Protein AF-A0A8X6MQW2-F1 (afdb_monomer)

Mean predicted aligned error: 6.78 Å

Organism: Nephila pilipes (NCBI:txid299642)

Sequence (85 aa):
MERYTQCVEKYPNVWNTACSYQRHELARCSETHPIMLKAKIKCSSVFDKYERCHKKYPQDHSRCSSSFNNFLNCVETVAEDGSTS

Structure (mmCIF, N/CA/C/O backbone):
data_AF-A0A8X6MQW2-F1
#
_entry.id   AF-A0A8X6MQW2-F1
#
loop_
_atom_site.group_PDB
_atom_site.id
_atom_site.type_symbol
_atom_site.label_atom_id
_atom_site.label_alt_id
_atom_site.label_comp_id
_atom_site.label_asym_id
_atom_site.label_entity_id
_atom_site.label_seq_id
_atom_site.pdbx_PDB_ins_code
_atom_site.Cartn_x
_atom_site.Cartn_y
_atom_site.Cartn_z
_atom_site.occupancy
_atom_site.B_iso_or_equiv
_atom_site.auth_seq_id
_atom_site.auth_comp_id
_atom_site.auth_asym_id
_atom_site.auth_atom_id
_atom_site.pdbx_PDB_model_num
ATOM 1 N N . MET A 1 1 ? -4.689 5.042 -9.338 1.00 68.38 1 MET A N 1
ATOM 2 C CA . MET A 1 1 ? -3.953 3.764 -9.473 1.00 68.38 1 MET A CA 1
ATOM 3 C C . MET A 1 1 ? -3.753 3.386 -10.946 1.00 68.38 1 MET A C 1
ATOM 5 O O . MET A 1 1 ? -2.625 3.104 -11.324 1.00 68.38 1 MET A O 1
ATOM 9 N N . GLU A 1 2 ? -4.781 3.511 -11.799 1.00 82.25 2 GLU A N 1
ATOM 10 C CA . GLU A 1 2 ? -4.757 3.132 -13.232 1.00 82.25 2 GLU A CA 1
ATOM 11 C C . GLU A 1 2 ? -3.578 3.655 -14.066 1.00 82.25 2 GLU A C 1
ATOM 13 O O . GLU A 1 2 ? -3.010 2.900 -14.845 1.00 82.25 2 GLU A O 1
ATOM 18 N N . ARG A 1 3 ? -3.150 4.916 -13.894 1.00 85.81 3 ARG A N 1
ATOM 19 C CA . ARG A 1 3 ? -2.041 5.491 -14.689 1.00 85.81 3 ARG A CA 1
ATOM 20 C C . ARG A 1 3 ? -0.713 4.749 -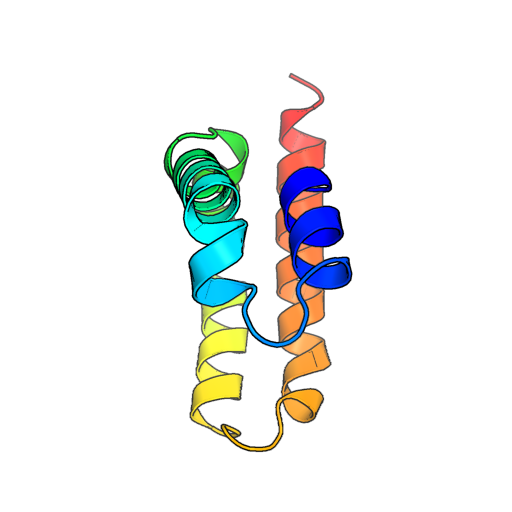14.516 1.00 85.81 3 ARG A C 1
ATOM 22 O O . ARG A 1 3 ? 0.101 4.721 -15.434 1.00 85.81 3 ARG A O 1
ATOM 29 N N . TYR A 1 4 ? -0.474 4.191 -13.331 1.00 87.69 4 TYR A N 1
ATOM 30 C CA . TYR A 1 4 ? 0.717 3.386 -13.082 1.00 87.69 4 TYR A CA 1
ATOM 31 C C . TYR A 1 4 ? 0.573 2.002 -13.704 1.00 87.69 4 TYR A C 1
ATOM 33 O O . TYR A 1 4 ? 1.485 1.571 -14.400 1.00 87.69 4 TYR A O 1
ATOM 41 N N . THR A 1 5 ? -0.585 1.357 -13.532 1.00 89.25 5 THR A N 1
ATOM 42 C CA . THR A 1 5 ? -0.887 0.053 -14.139 1.00 89.25 5 THR A CA 1
ATOM 43 C C . THR A 1 5 ? -0.724 0.096 -15.658 1.00 89.25 5 THR A C 1
ATOM 45 O O . THR A 1 5 ? 0.051 -0.679 -16.204 1.00 89.25 5 THR A O 1
ATOM 48 N N . GLN A 1 6 ? -1.321 1.090 -16.322 1.00 92.81 6 GLN A N 1
ATOM 49 C CA . GLN A 1 6 ? -1.185 1.300 -17.769 1.00 92.81 6 GLN A CA 1
ATOM 50 C C . GLN A 1 6 ? 0.274 1.514 -18.201 1.00 92.81 6 GLN A C 1
ATOM 52 O O . GLN A 1 6 ? 0.692 1.075 -19.271 1.00 92.81 6 GLN A O 1
ATOM 57 N N . CYS A 1 7 ? 1.076 2.194 -17.375 1.00 92.75 7 CYS A N 1
ATOM 58 C CA . CYS A 1 7 ? 2.494 2.386 -17.658 1.00 92.75 7 CYS A CA 1
ATOM 59 C C . CYS A 1 7 ? 3.281 1.071 -17.538 1.00 92.75 7 CYS A C 1
ATOM 61 O O . CYS A 1 7 ? 4.105 0.777 -18.402 1.00 92.75 7 CYS A O 1
ATOM 63 N N . VAL A 1 8 ? 3.010 0.264 -16.507 1.00 94.00 8 VAL A N 1
ATOM 64 C CA . VAL A 1 8 ? 3.646 -1.049 -16.309 1.00 94.00 8 VAL A CA 1
ATOM 65 C C . VAL A 1 8 ? 3.295 -1.998 -17.453 1.00 94.00 8 VAL A C 1
ATOM 67 O O . VAL A 1 8 ? 4.189 -2.638 -17.998 1.00 94.00 8 VAL A O 1
ATOM 70 N N . GLU A 1 9 ? 2.029 -2.034 -17.871 1.00 94.00 9 GLU A N 1
ATOM 71 C CA . GLU A 1 9 ? 1.570 -2.829 -19.018 1.00 94.00 9 GLU A CA 1
ATOM 72 C C . GLU A 1 9 ? 2.259 -2.414 -20.323 1.00 94.00 9 GLU A C 1
ATOM 74 O O . GLU A 1 9 ? 2.615 -3.262 -21.139 1.00 94.00 9 GLU A O 1
ATOM 79 N N . LYS A 1 10 ? 2.502 -1.110 -20.510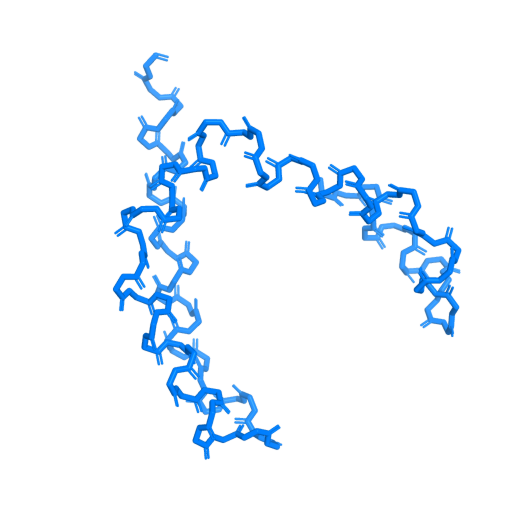 1.00 95.06 10 LYS A N 1
ATOM 80 C CA . LYS A 1 10 ? 3.206 -0.579 -21.683 1.00 95.06 10 LYS A CA 1
ATOM 81 C C . LYS A 1 10 ? 4.717 -0.840 -21.652 1.00 95.06 10 LYS A C 1
ATOM 83 O O . LYS A 1 10 ? 5.334 -0.963 -22.709 1.00 95.06 10 LYS A O 1
ATOM 88 N N . TYR A 1 11 ? 5.321 -0.913 -20.466 1.00 92.31 11 TYR A N 1
ATOM 89 C CA . TYR A 1 11 ? 6.769 -1.052 -20.279 1.00 92.31 11 TYR A CA 1
ATOM 90 C C . TYR A 1 11 ? 7.143 -2.214 -19.336 1.00 92.31 11 TYR A C 1
ATOM 92 O O . TYR A 1 11 ? 7.885 -2.002 -18.376 1.00 92.31 11 TYR A O 1
ATOM 100 N N . PRO A 1 12 ? 6.723 -3.463 -19.604 1.00 90.19 12 PRO A N 1
ATOM 101 C CA . PRO A 1 12 ? 6.802 -4.564 -18.635 1.00 90.19 12 PRO A CA 1
ATOM 102 C C . PRO A 1 12 ? 8.232 -4.951 -18.227 1.00 90.19 12 PRO A C 1
ATOM 104 O O . PRO A 1 12 ? 8.439 -5.467 -17.134 1.00 90.19 12 PRO A O 1
ATOM 107 N N . ASN A 1 13 ? 9.233 -4.664 -19.064 1.00 93.88 13 ASN A N 1
ATOM 108 C CA . ASN A 1 13 ? 10.636 -4.996 -18.788 1.00 93.88 13 ASN A CA 1
ATOM 109 C C . ASN A 1 13 ? 11.433 -3.845 -18.148 1.00 93.88 13 ASN A C 1
ATOM 111 O O . ASN A 1 13 ? 12.521 -4.075 -17.630 1.00 93.88 13 ASN A O 1
ATOM 115 N N . VAL A 1 14 ? 10.927 -2.606 -18.209 1.00 92.62 14 VAL A N 1
ATOM 116 C CA . VAL A 1 14 ? 11.652 -1.390 -17.770 1.00 92.62 14 VAL A CA 1
ATOM 117 C C . VAL A 1 14 ? 10.781 -0.437 -16.945 1.00 92.62 14 VAL A C 1
ATOM 119 O O . VAL A 1 14 ? 11.117 0.736 -16.762 1.00 92.62 14 VAL A O 1
ATOM 122 N N . TRP A 1 15 ? 9.646 -0.925 -16.441 1.00 92.19 15 TRP A N 1
ATOM 123 C CA . TRP A 1 15 ? 8.653 -0.138 -15.706 1.00 92.19 15 TRP A CA 1
ATOM 124 C C . TRP A 1 15 ? 9.248 0.559 -14.482 1.00 92.19 15 TRP A C 1
ATOM 126 O O . TRP A 1 15 ? 8.845 1.670 -14.147 1.00 92.19 15 TRP A O 1
ATOM 136 N N . ASN A 1 16 ? 10.237 -0.060 -13.833 1.00 85.38 16 ASN A N 1
ATOM 137 C CA . ASN A 1 16 ? 10.902 0.472 -12.648 1.00 85.38 16 ASN A CA 1
ATOM 138 C C . ASN A 1 16 ? 11.511 1.860 -12.904 1.00 85.38 16 ASN A C 1
ATOM 140 O O . ASN A 1 16 ? 11.457 2.725 -12.028 1.00 85.38 16 ASN A O 1
ATOM 144 N N . THR A 1 17 ? 12.033 2.085 -14.112 1.00 92.88 17 THR A N 1
ATOM 145 C CA . THR A 1 17 ? 12.605 3.368 -14.532 1.00 92.88 17 THR A CA 1
ATOM 146 C C . THR A 1 17 ? 11.589 4.194 -15.323 1.00 92.88 17 THR A C 1
ATOM 148 O O . THR A 1 17 ? 11.371 5.367 -15.008 1.00 92.88 17 THR A O 1
ATOM 151 N N . ALA A 1 18 ? 10.919 3.582 -16.307 1.00 91.56 18 ALA A N 1
ATOM 152 C CA . ALA A 1 18 ? 9.998 4.257 -17.228 1.00 91.56 18 ALA A CA 1
ATOM 153 C C . ALA A 1 18 ? 8.733 4.805 -16.543 1.00 91.56 18 ALA A C 1
ATOM 155 O O . ALA A 1 18 ? 8.194 5.821 -16.971 1.00 91.56 18 ALA A O 1
ATOM 156 N N . CYS A 1 19 ? 8.289 4.170 -15.454 1.00 93.69 19 CYS A N 1
ATOM 157 C CA . CYS A 1 19 ? 7.098 4.551 -14.689 1.00 93.69 19 CYS A CA 1
ATOM 158 C C . CYS A 1 19 ? 7.448 5.166 -13.327 1.00 93.69 19 CYS A C 1
ATOM 160 O O . CYS A 1 19 ? 6.612 5.205 -12.421 1.00 93.69 19 CYS A O 1
ATOM 162 N N . SER A 1 20 ? 8.692 5.629 -13.153 1.00 91.94 20 SER A N 1
ATOM 163 C CA . SER A 1 20 ? 9.191 6.160 -11.878 1.00 91.94 20 SER A CA 1
ATOM 164 C C . SER A 1 20 ? 8.384 7.360 -11.372 1.00 91.94 20 SER A C 1
ATOM 166 O O . SER A 1 20 ? 8.142 7.462 -10.170 1.00 91.94 20 SER A O 1
ATOM 168 N N . TYR A 1 21 ? 7.910 8.226 -12.272 1.00 92.00 21 TYR A N 1
ATOM 169 C CA . TYR A 1 21 ? 7.053 9.362 -11.933 1.00 92.00 21 TYR A CA 1
ATOM 170 C C . TYR A 1 21 ? 5.705 8.909 -11.354 1.00 92.00 21 TYR A C 1
ATOM 172 O O . TYR A 1 21 ? 5.334 9.296 -10.250 1.00 92.00 21 TYR A O 1
ATOM 180 N N . GLN A 1 22 ? 4.998 8.019 -12.053 1.00 91.31 22 GLN A N 1
ATOM 181 C CA . GLN A 1 22 ? 3.711 7.474 -11.616 1.00 91.31 22 GLN A CA 1
ATOM 182 C C . GLN A 1 22 ? 3.857 6.685 -10.310 1.00 91.31 22 GLN A C 1
ATOM 184 O O . GLN A 1 22 ? 2.969 6.729 -9.461 1.00 91.31 22 GLN A O 1
ATOM 189 N N . ARG A 1 23 ? 4.992 5.998 -10.130 1.00 87.69 23 ARG A N 1
ATOM 190 C CA . ARG A 1 23 ? 5.340 5.314 -8.883 1.00 87.69 23 ARG A CA 1
ATOM 191 C C . ARG A 1 23 ? 5.511 6.299 -7.724 1.00 87.69 23 ARG A C 1
ATOM 193 O O . ARG A 1 23 ? 4.978 6.044 -6.649 1.00 87.69 23 ARG A O 1
ATOM 200 N N . HIS A 1 24 ? 6.215 7.413 -7.932 1.00 89.56 24 HIS A N 1
ATOM 201 C CA . HIS A 1 24 ? 6.351 8.460 -6.913 1.00 89.56 24 HIS A CA 1
ATOM 202 C C . HIS A 1 24 ? 5.006 9.095 -6.563 1.00 89.56 24 HIS A C 1
ATOM 204 O O . HIS A 1 24 ? 4.705 9.260 -5.386 1.00 89.56 24 HIS A O 1
ATOM 210 N N . GLU A 1 25 ? 4.170 9.392 -7.556 1.00 88.56 25 GLU A N 1
ATOM 211 C CA . GLU A 1 25 ? 2.833 9.938 -7.306 1.00 88.56 25 GLU A CA 1
ATOM 212 C C . GLU A 1 25 ? 1.948 8.964 -6.511 1.00 88.56 25 GLU A C 1
ATOM 214 O O . GLU A 1 25 ? 1.226 9.380 -5.603 1.00 88.56 25 GLU A O 1
ATOM 219 N N . LEU A 1 26 ? 2.040 7.659 -6.791 1.00 85.75 26 LEU A N 1
ATOM 220 C CA . LEU A 1 26 ? 1.376 6.625 -5.992 1.00 85.75 26 LEU A CA 1
ATOM 221 C C . LEU A 1 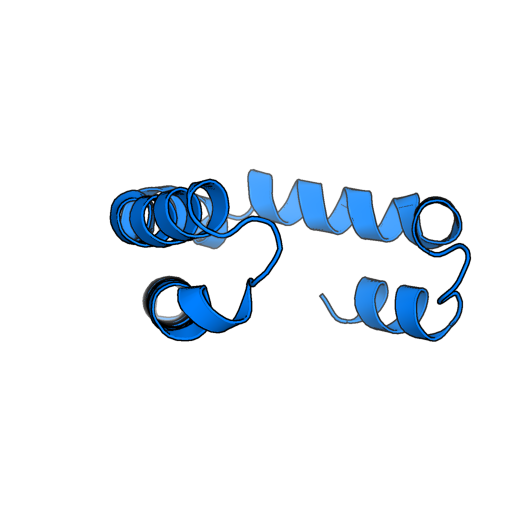26 ? 1.889 6.576 -4.552 1.00 85.75 26 LEU A C 1
ATOM 223 O O . LEU A 1 26 ? 1.080 6.534 -3.626 1.00 85.75 26 LEU A O 1
ATOM 227 N N . ALA A 1 27 ? 3.211 6.594 -4.367 1.00 84.25 27 ALA A N 1
ATOM 228 C CA . ALA A 1 27 ? 3.825 6.602 -3.042 1.00 84.25 27 ALA A CA 1
ATOM 229 C C . ALA A 1 27 ? 3.368 7.829 -2.240 1.00 84.25 27 ALA A C 1
ATOM 231 O O . ALA A 1 27 ? 2.871 7.686 -1.124 1.00 84.25 27 ALA A O 1
ATOM 232 N N . ARG A 1 28 ? 3.394 9.017 -2.857 1.00 84.06 28 ARG A N 1
ATOM 233 C CA . ARG A 1 28 ? 2.912 10.260 -2.248 1.00 84.06 28 ARG A CA 1
ATOM 234 C C . ARG A 1 28 ? 1.456 10.147 -1.799 1.00 84.06 28 ARG A C 1
ATOM 236 O O . ARG A 1 28 ? 1.141 10.526 -0.680 1.00 84.06 28 ARG A O 1
ATOM 243 N N . CYS A 1 29 ? 0.578 9.586 -2.630 1.00 82.06 29 CYS A N 1
ATOM 244 C CA . CYS A 1 29 ? -0.821 9.355 -2.260 1.00 82.06 29 CYS A CA 1
ATOM 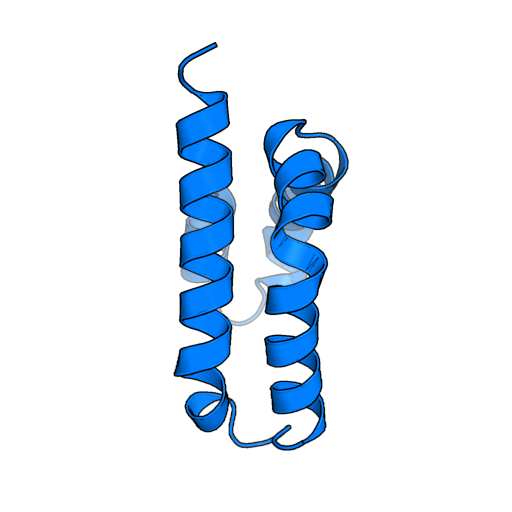245 C C . CYS A 1 29 ? -0.948 8.424 -1.042 1.00 82.06 29 CYS A C 1
ATOM 247 O O . CYS A 1 29 ? -1.707 8.714 -0.122 1.00 82.06 29 CYS A O 1
ATOM 249 N N . SER A 1 30 ? -0.167 7.342 -0.987 1.00 80.06 30 SER A N 1
ATOM 250 C CA . SER A 1 30 ? -0.192 6.428 0.163 1.00 80.06 30 SER A CA 1
ATOM 251 C C . SER A 1 30 ? 0.253 7.084 1.480 1.00 80.06 30 SER A C 1
ATOM 253 O O . SER A 1 30 ? -0.168 6.651 2.552 1.00 80.06 30 SER A O 1
ATOM 255 N N . GLU A 1 31 ? 1.058 8.146 1.404 1.00 81.56 31 GLU A N 1
ATOM 256 C CA . GLU A 1 31 ? 1.587 8.873 2.561 1.00 81.56 31 GLU A CA 1
ATOM 257 C C . GLU A 1 31 ? 0.728 10.070 2.982 1.00 81.56 31 GLU A C 1
ATOM 259 O O . GLU A 1 31 ? 0.669 10.386 4.168 1.00 81.56 31 GLU A O 1
ATOM 264 N N . THR A 1 32 ? 0.057 10.744 2.044 1.00 82.25 32 THR A N 1
ATOM 265 C CA . THR A 1 32 ? -0.687 11.983 2.330 1.00 82.25 32 THR A CA 1
ATOM 266 C C . THR A 1 32 ? -2.198 11.801 2.366 1.00 82.25 32 THR A C 1
ATOM 268 O O . THR A 1 32 ? -2.898 12.642 2.930 1.00 82.25 32 THR A O 1
ATOM 271 N N . HIS A 1 33 ? -2.731 10.723 1.785 1.00 84.56 33 HIS A N 1
ATOM 272 C CA . HIS A 1 33 ? -4.172 10.547 1.685 1.00 84.56 33 HIS A CA 1
ATOM 273 C C . HIS A 1 33 ? -4.774 10.142 3.046 1.00 84.56 33 HIS A C 1
ATOM 275 O O . HIS A 1 33 ? -4.418 9.086 3.581 1.00 84.56 33 HIS A O 1
ATOM 281 N N . PRO A 1 34 ? -5.744 10.899 3.600 1.00 84.88 34 PRO A N 1
ATOM 282 C CA . PRO A 1 34 ? -6.294 10.649 4.938 1.00 84.88 34 PRO A CA 1
ATO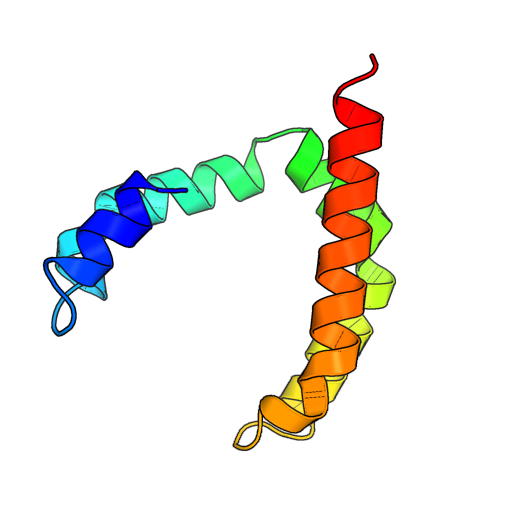M 283 C C . PRO A 1 34 ? -6.859 9.236 5.128 1.00 84.88 34 PRO A C 1
ATOM 285 O O . PRO A 1 34 ? -6.683 8.632 6.185 1.00 84.88 34 PRO A O 1
ATOM 288 N N . ILE A 1 35 ? -7.503 8.683 4.094 1.00 86.50 35 ILE A N 1
ATOM 289 C CA . ILE A 1 35 ? -8.014 7.301 4.112 1.00 86.50 35 ILE A CA 1
ATOM 290 C C . ILE A 1 35 ? -6.866 6.285 4.194 1.00 86.50 35 ILE A C 1
ATOM 292 O O . ILE A 1 35 ? -6.960 5.330 4.958 1.00 86.50 35 ILE A O 1
ATOM 296 N N . MET A 1 36 ? -5.755 6.510 3.485 1.00 83.31 36 MET A N 1
ATOM 297 C CA . MET A 1 36 ? -4.601 5.602 3.508 1.00 83.31 36 MET A CA 1
ATOM 298 C C . MET A 1 36 ? -3.896 5.640 4.865 1.00 83.31 36 MET A C 1
ATOM 300 O O . MET A 1 36 ? -3.532 4.596 5.403 1.00 83.31 36 MET A O 1
ATOM 304 N N . LEU A 1 37 ? -3.795 6.823 5.478 1.00 86.25 37 LEU A N 1
ATOM 305 C CA . LEU A 1 37 ? -3.290 6.976 6.844 1.00 86.25 37 LEU A CA 1
ATOM 306 C C . LEU A 1 37 ? -4.184 6.263 7.869 1.00 86.25 37 LEU A C 1
ATOM 308 O O . LEU A 1 37 ? -3.682 5.518 8.713 1.00 86.25 37 LEU A O 1
ATOM 312 N N . LYS A 1 38 ? -5.511 6.429 7.770 1.00 88.06 38 LYS A N 1
ATOM 313 C CA . LYS A 1 38 ? -6.473 5.709 8.620 1.00 88.06 38 LYS A CA 1
ATOM 314 C C . LYS A 1 38 ? -6.364 4.197 8.434 1.00 88.06 38 LYS A C 1
ATOM 316 O O . LYS A 1 38 ? -6.349 3.477 9.429 1.00 88.06 38 LYS A O 1
ATOM 321 N N . ALA A 1 39 ? -6.250 3.721 7.195 1.00 87.62 39 ALA A N 1
ATOM 322 C CA . ALA A 1 39 ? -6.104 2.303 6.889 1.00 87.62 39 ALA A CA 1
ATOM 323 C C . ALA A 1 39 ? -4.795 1.743 7.461 1.00 87.62 39 ALA A C 1
ATOM 325 O O . ALA A 1 39 ? -4.809 0.694 8.098 1.00 87.62 39 ALA A O 1
ATOM 326 N N . LYS A 1 40 ? -3.681 2.478 7.345 1.00 86.12 40 LYS A N 1
ATOM 327 C CA . LYS A 1 40 ? -2.387 2.092 7.930 1.00 86.12 40 LYS A CA 1
ATOM 328 C C . LYS A 1 40 ? -2.470 1.894 9.446 1.00 86.12 40 LYS A C 1
ATOM 330 O O . LYS A 1 40 ? -1.862 0.968 9.971 1.00 86.12 40 LYS A O 1
ATOM 335 N N . ILE A 1 41 ? -3.241 2.731 10.143 1.00 89.31 41 ILE A N 1
ATOM 336 C CA . ILE A 1 41 ? -3.445 2.619 11.594 1.00 89.31 41 ILE A CA 1
ATOM 337 C C . ILE A 1 41 ? -4.415 1.474 11.918 1.00 89.31 41 ILE A C 1
ATOM 339 O O . ILE A 1 41 ? -4.051 0.547 12.645 1.00 89.31 41 ILE A O 1
ATOM 343 N N . LYS A 1 42 ? -5.634 1.507 11.360 1.00 91.94 42 LYS A N 1
ATOM 344 C CA . LYS A 1 42 ? -6.712 0.549 11.667 1.00 91.94 42 LYS A CA 1
ATOM 345 C C . LYS A 1 42 ? -6.370 -0.885 11.248 1.00 91.94 42 LYS A C 1
ATOM 347 O O . LYS A 1 42 ? -6.676 -1.823 11.978 1.00 91.94 42 LYS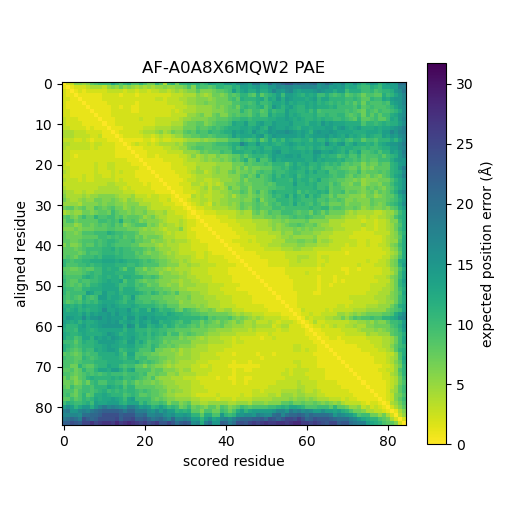 A O 1
ATOM 352 N N . CYS A 1 43 ? -5.705 -1.059 10.109 1.00 94.38 43 CYS A N 1
ATOM 353 C CA . CYS A 1 43 ? -5.390 -2.369 9.536 1.00 94.38 43 CYS A CA 1
ATOM 354 C C . CYS A 1 43 ? -3.986 -2.878 9.890 1.00 94.38 43 CYS A C 1
ATOM 356 O O . CYS A 1 43 ? -3.607 -3.956 9.430 1.00 94.38 43 CYS A O 1
ATOM 358 N N . SER A 1 44 ? -3.228 -2.151 10.724 1.00 93.75 44 SER A N 1
ATOM 359 C CA . SER A 1 44 ? -1.857 -2.504 11.138 1.00 93.75 44 SER A CA 1
ATOM 360 C C . SER A 1 44 ? -1.734 -3.950 11.629 1.00 93.75 44 SER A C 1
ATOM 362 O O . SER A 1 44 ? -0.910 -4.710 11.134 1.00 93.75 44 SER A O 1
ATOM 364 N N . SER A 1 45 ? -2.625 -4.387 12.522 1.00 93.50 45 SER A N 1
ATOM 365 C CA . SER A 1 45 ? -2.586 -5.746 13.085 1.00 93.50 45 SER A CA 1
ATOM 366 C C . SER A 1 45 ? -2.793 -6.863 12.048 1.00 93.50 45 SER A C 1
ATOM 368 O O . SER A 1 45 ? -2.250 -7.964 12.193 1.00 93.50 45 SER A O 1
ATOM 370 N N . VAL A 1 46 ? -3.579 -6.599 11.000 1.00 92.38 46 VAL A N 1
ATOM 371 C CA . VAL A 1 46 ? -3.837 -7.544 9.904 1.00 92.38 46 VAL A CA 1
ATOM 372 C C . VAL A 1 46 ? -2.666 -7.534 8.926 1.00 92.38 46 VAL A C 1
ATOM 374 O O . VAL A 1 46 ? -2.200 -8.599 8.517 1.00 92.38 46 VAL A O 1
ATOM 377 N N . PHE A 1 47 ? -2.129 -6.348 8.636 1.00 92.25 47 PHE A N 1
ATOM 378 C CA . PHE A 1 47 ? -0.919 -6.180 7.839 1.00 92.25 47 PHE A CA 1
ATOM 379 C C . PHE A 1 47 ? 0.282 -6.906 8.464 1.00 92.25 47 PHE A C 1
ATOM 381 O O . PHE A 1 47 ? 0.967 -7.661 7.780 1.00 92.25 47 PHE A O 1
ATOM 388 N N . ASP A 1 48 ? 0.463 -6.817 9.783 1.00 94.44 48 ASP A N 1
ATOM 389 C CA . ASP A 1 48 ? 1.526 -7.527 10.499 1.00 94.44 48 ASP A CA 1
ATOM 390 C C . ASP A 1 48 ? 1.441 -9.053 10.336 1.00 94.44 48 ASP A C 1
ATOM 392 O O . ASP A 1 48 ? 2.457 -9.752 10.308 1.00 94.44 48 ASP A O 1
ATOM 396 N N . LYS A 1 49 ? 0.224 -9.617 10.266 1.00 93.94 49 LYS A N 1
ATOM 397 C CA . LYS A 1 49 ? 0.032 -11.060 10.029 1.00 93.94 49 LYS A CA 1
ATOM 398 C C . LYS A 1 49 ? 0.470 -11.440 8.619 1.00 93.94 49 LYS A C 1
ATOM 400 O O . L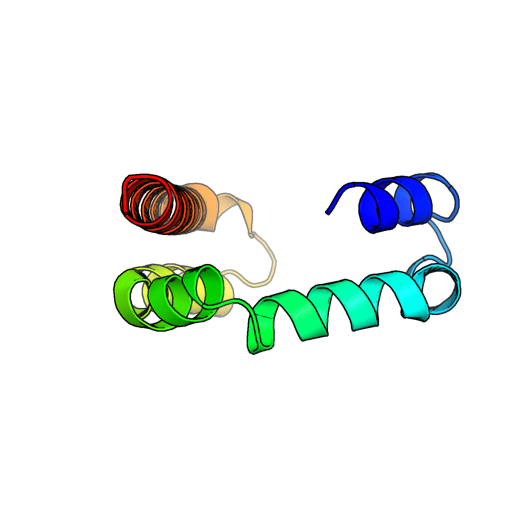YS A 1 49 ? 1.157 -12.450 8.458 1.00 93.94 49 LYS A O 1
ATOM 405 N N . TYR A 1 50 ? 0.114 -10.621 7.633 1.00 92.88 50 TYR A N 1
ATOM 406 C CA . TYR A 1 50 ? 0.571 -10.787 6.258 1.00 92.88 50 TYR A CA 1
ATOM 407 C C . TYR A 1 50 ? 2.101 -10.689 6.160 1.00 92.88 50 TYR A C 1
ATOM 409 O O . TYR A 1 50 ? 2.732 -11.601 5.625 1.00 92.88 50 TYR A O 1
ATOM 417 N N . GLU A 1 51 ? 2.716 -9.678 6.779 1.00 93.50 51 GLU A N 1
ATOM 418 C CA . GLU A 1 51 ? 4.174 -9.522 6.817 1.00 93.50 51 GLU A CA 1
ATOM 419 C C . GLU A 1 51 ? 4.879 -10.709 7.483 1.00 93.50 51 GLU A C 1
ATOM 421 O O . GLU A 1 51 ? 5.877 -11.213 6.965 1.00 93.50 51 GLU A O 1
ATOM 426 N N . ARG A 1 52 ? 4.370 -11.194 8.624 1.00 95.06 52 ARG A N 1
ATOM 427 C CA . ARG A 1 52 ? 4.923 -12.384 9.292 1.00 95.06 52 ARG A CA 1
ATOM 428 C C . ARG A 1 52 ? 4.835 -13.622 8.406 1.00 95.06 52 ARG A C 1
ATOM 430 O O . ARG A 1 52 ? 5.774 -14.416 8.385 1.00 95.06 52 ARG A O 1
ATOM 437 N N . CYS A 1 53 ? 3.736 -13.786 7.671 1.00 94.19 53 CYS A N 1
ATOM 438 C CA . CYS A 1 53 ? 3.600 -14.872 6.711 1.00 94.19 53 CYS A CA 1
ATOM 439 C C . CYS A 1 53 ? 4.637 -14.751 5.586 1.00 94.19 53 CYS A C 1
ATOM 441 O O . CYS A 1 53 ? 5.336 -15.722 5.304 1.00 94.19 53 CYS A O 1
ATOM 443 N N . HIS A 1 54 ? 4.807 -13.556 5.014 1.00 92.06 54 HIS A N 1
ATOM 444 C CA . HIS A 1 54 ? 5.797 -13.298 3.965 1.00 92.06 54 HIS A CA 1
ATOM 445 C C . HIS A 1 54 ? 7.230 -13.572 4.430 1.00 92.06 54 HIS A C 1
ATOM 447 O O . HIS A 1 54 ? 7.992 -14.231 3.728 1.00 92.06 54 HIS A O 1
ATOM 453 N N . LYS A 1 55 ? 7.585 -13.141 5.647 1.00 93.94 55 LYS A N 1
ATOM 454 C CA . LYS A 1 55 ? 8.894 -13.434 6.256 1.00 93.94 55 LYS A CA 1
ATOM 455 C C . LYS A 1 55 ? 9.117 -14.937 6.446 1.00 93.94 55 LYS A C 1
ATOM 457 O O . LYS A 1 55 ? 10.249 -15.398 6.353 1.00 93.94 55 LYS A O 1
ATOM 462 N N . LYS A 1 56 ? 8.050 -15.705 6.692 1.00 95.56 56 LYS A N 1
ATOM 463 C CA . LYS A 1 56 ? 8.104 -17.166 6.846 1.00 95.56 56 LYS A CA 1
ATOM 464 C C . LYS A 1 56 ? 8.160 -17.912 5.506 1.00 95.56 56 LYS A C 1
ATOM 466 O O . LYS A 1 56 ? 8.772 -18.975 5.446 1.00 95.56 56 LYS A O 1
ATOM 471 N N . TYR A 1 57 ? 7.539 -17.378 4.453 1.00 92.94 57 TYR A N 1
ATOM 472 C CA . TYR A 1 57 ? 7.423 -18.011 3.132 1.00 92.94 57 TYR A CA 1
ATOM 473 C C . TYR A 1 57 ? 7.878 -17.075 1.991 1.00 92.94 57 TYR A C 1
ATOM 475 O O . TYR A 1 57 ? 7.084 -16.739 1.114 1.00 92.94 57 TYR A O 1
ATOM 483 N N . PRO A 1 58 ? 9.163 -16.671 1.949 1.00 88.06 58 PRO A N 1
ATOM 484 C CA . PRO A 1 58 ? 9.657 -15.666 0.998 1.00 88.06 58 PRO A CA 1
ATOM 485 C C . PRO A 1 58 ? 9.663 -16.122 -0.471 1.00 88.06 58 PRO A C 1
ATOM 487 O O . PRO A 1 58 ? 9.804 -15.295 -1.361 1.00 88.06 58 PRO A O 1
ATOM 490 N N . GLN A 1 59 ? 9.553 -17.429 -0.728 1.00 91.56 59 GLN A N 1
ATOM 491 C CA . GLN A 1 59 ? 9.523 -18.020 -2.075 1.00 91.56 59 GLN A CA 1
ATOM 492 C C . GLN A 1 59 ? 8.122 -18.514 -2.471 1.00 91.56 59 GLN A C 1
ATOM 494 O O . GLN A 1 59 ? 7.924 -18.963 -3.594 1.00 91.56 59 GLN A O 1
ATOM 499 N N . ASP A 1 60 ? 7.150 -18.455 -1.555 1.00 89.31 60 ASP A N 1
ATOM 500 C CA . ASP A 1 60 ? 5.797 -18.971 -1.772 1.00 89.31 60 ASP A CA 1
ATOM 501 C C . ASP A 1 60 ? 4.758 -18.003 -1.198 1.00 89.31 60 ASP A C 1
ATOM 503 O O . ASP A 1 60 ? 4.168 -18.209 -0.133 1.00 89.31 60 ASP A O 1
ATOM 507 N N . HIS A 1 61 ? 4.536 -16.915 -1.935 1.00 82.69 61 HIS A N 1
ATOM 508 C CA . HIS A 1 61 ? 3.566 -15.883 -1.568 1.00 82.69 61 HIS A CA 1
ATOM 509 C C . HIS A 1 61 ? 2.122 -16.413 -1.553 1.00 82.69 61 HIS A C 1
ATOM 511 O O . HIS A 1 61 ? 1.271 -15.862 -0.852 1.00 82.69 61 HIS A O 1
ATOM 517 N N . SER A 1 62 ? 1.838 -17.516 -2.261 1.00 90.81 62 SER A N 1
ATOM 518 C CA . SER A 1 62 ? 0.496 -18.109 -2.325 1.00 90.81 62 SER A CA 1
ATOM 519 C C . SER A 1 62 ? 0.007 -18.591 -0.951 1.00 90.81 62 SER A C 1
ATOM 521 O O . SER A 1 62 ? -1.185 -18.522 -0.642 1.00 90.81 62 SER A O 1
ATOM 523 N N . ARG A 1 63 ? 0.927 -18.963 -0.052 1.00 92.00 63 ARG A N 1
ATOM 524 C CA . ARG A 1 63 ? 0.614 -19.328 1.340 1.00 92.00 63 ARG A CA 1
ATOM 525 C C . ARG A 1 63 ? 0.066 -18.173 2.170 1.00 92.00 63 ARG A C 1
ATOM 527 O O . ARG A 1 63 ? -0.593 -18.404 3.182 1.00 92.00 63 ARG A O 1
ATOM 534 N N . CYS A 1 64 ? 0.313 -16.939 1.743 1.00 94.00 64 CYS A N 1
ATOM 535 C CA . CYS A 1 64 ? -0.092 -15.733 2.454 1.00 94.00 64 CYS A CA 1
ATOM 536 C C . CYS A 1 64 ? -1.363 -15.095 1.889 1.00 94.00 64 CYS A C 1
ATOM 538 O O . CYS A 1 64 ? -1.839 -14.116 2.466 1.00 94.00 64 CYS A O 1
ATOM 540 N N . SER A 1 65 ? -1.961 -15.687 0.846 1.00 92.12 65 SER A N 1
ATOM 541 C CA . SER A 1 65 ? -3.169 -15.190 0.167 1.00 92.12 65 SER A CA 1
ATOM 542 C C . SER A 1 65 ? -4.306 -14.865 1.136 1.00 92.12 65 SER A C 1
ATOM 544 O O . SER A 1 65 ? -4.933 -13.820 1.030 1.00 92.12 65 SER A O 1
ATOM 546 N N . SER A 1 66 ? -4.543 -15.718 2.139 1.00 93.44 66 SER A N 1
ATOM 547 C CA . SER A 1 66 ? -5.599 -15.476 3.131 1.00 93.44 66 SER A CA 1
ATOM 548 C C . SER A 1 66 ? -5.317 -14.243 4.003 1.00 93.44 66 SER A C 1
ATOM 550 O O . SER A 1 66 ? -6.205 -13.422 4.219 1.00 93.44 66 SER A O 1
ATOM 552 N N . SER A 1 67 ? -4.073 -14.065 4.467 1.00 91.06 67 SER A N 1
ATOM 553 C CA . SER A 1 67 ? -3.692 -12.870 5.240 1.00 91.06 67 SER A CA 1
ATOM 554 C C . SER A 1 67 ? -3.716 -11.605 4.382 1.00 91.06 67 SER A C 1
ATOM 556 O O . SER A 1 67 ? -4.095 -10.547 4.874 1.00 91.06 67 SER A O 1
ATOM 558 N N . PHE A 1 68 ? -3.356 -11.729 3.103 1.00 91.31 68 PHE A N 1
ATOM 559 C CA . PHE A 1 68 ? -3.426 -10.644 2.132 1.00 91.31 68 PHE A CA 1
ATOM 560 C C . PHE A 1 68 ? -4.873 -10.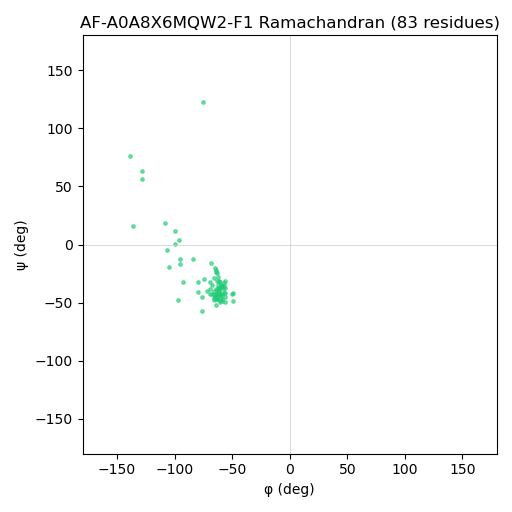209 1.860 1.00 91.31 68 PHE A C 1
ATOM 562 O O . PHE A 1 68 ? -5.178 -9.027 1.978 1.00 91.31 68 PHE A O 1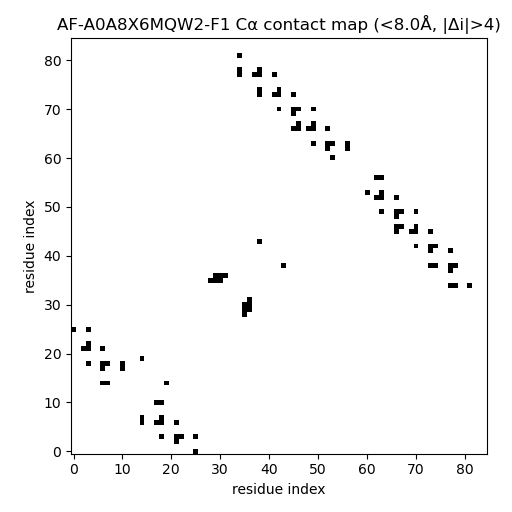
ATOM 569 N N . ASN A 1 69 ? -5.787 -11.151 1.614 1.00 93.12 69 ASN A N 1
ATOM 570 C CA . ASN A 1 69 ? -7.211 -10.855 1.421 1.00 93.12 69 ASN A CA 1
ATOM 571 C C . ASN A 1 69 ? -7.835 -10.201 2.661 1.00 93.12 69 ASN A C 1
ATOM 573 O O . ASN A 1 69 ? -8.580 -9.237 2.540 1.00 93.12 69 ASN A O 1
ATOM 577 N N . ASN A 1 70 ? -7.484 -10.662 3.866 1.00 93.12 70 ASN A N 1
ATOM 578 C CA . ASN A 1 70 ? -7.947 -10.022 5.100 1.00 93.12 70 ASN A CA 1
ATOM 579 C C . ASN A 1 70 ? -7.454 -8.572 5.222 1.00 93.12 70 ASN A C 1
ATOM 581 O O . ASN A 1 70 ? -8.175 -7.714 5.730 1.00 93.12 70 ASN A O 1
ATOM 585 N N . PHE A 1 71 ? -6.222 -8.298 4.783 1.00 92.31 71 PHE A N 1
ATOM 586 C CA . PHE A 1 71 ? -5.688 -6.940 4.750 1.00 92.31 71 PHE A CA 1
ATOM 587 C C . PHE A 1 71 ? -6.456 -6.069 3.748 1.00 92.31 71 PHE A C 1
ATOM 589 O O . PHE A 1 71 ? -6.869 -4.973 4.122 1.00 92.31 71 PHE A O 1
ATOM 596 N N . LEU A 1 72 ? -6.713 -6.568 2.533 1.00 90.94 72 LEU A N 1
ATOM 597 C CA . LEU A 1 72 ? -7.503 -5.855 1.523 1.00 90.94 72 LEU A CA 1
ATOM 598 C C . LEU A 1 72 ? -8.916 -5.532 2.021 1.00 90.94 72 LEU A C 1
ATOM 600 O O . LEU A 1 72 ? -9.301 -4.368 1.989 1.00 90.94 72 LEU A O 1
ATOM 604 N N . ASN A 1 73 ? -9.622 -6.511 2.594 1.00 93.50 73 ASN A N 1
ATOM 605 C CA . ASN A 1 73 ? -10.958 -6.299 3.157 1.00 93.50 73 ASN A CA 1
ATOM 606 C C . ASN A 1 73 ? -10.959 -5.198 4.228 1.00 93.50 73 ASN A C 1
ATOM 608 O O . ASN A 1 73 ? -11.850 -4.358 4.260 1.00 93.50 73 ASN A O 1
ATOM 612 N N . CYS A 1 74 ? -9.942 -5.165 5.097 1.00 93.25 74 CYS A N 1
ATOM 613 C CA . CYS A 1 74 ? -9.832 -4.108 6.100 1.00 93.25 74 CYS A CA 1
ATOM 614 C C . CYS A 1 74 ? -9.650 -2.725 5.457 1.00 93.25 74 CYS A C 1
ATOM 616 O O . CYS A 1 74 ? -10.274 -1.756 5.889 1.00 93.25 74 CYS A O 1
ATOM 618 N N . VAL A 1 75 ? -8.806 -2.620 4.426 1.00 91.00 75 VAL A N 1
ATOM 619 C CA . VAL A 1 75 ? -8.586 -1.361 3.700 1.00 91.00 75 VAL A CA 1
ATOM 620 C C . VAL A 1 75 ? -9.872 -0.898 3.009 1.00 91.00 75 VAL A C 1
ATOM 622 O O . VAL A 1 75 ? -10.190 0.288 3.087 1.00 91.00 75 VAL A O 1
ATOM 625 N N . GLU A 1 76 ? -10.622 -1.814 2.393 1.00 90.56 76 GLU A N 1
ATOM 626 C CA . GLU A 1 76 ? -11.916 -1.531 1.760 1.00 90.56 76 GLU A CA 1
ATOM 627 C C . GLU A 1 76 ? -12.935 -1.007 2.775 1.00 90.56 76 GLU A C 1
ATOM 629 O O . GLU A 1 76 ? -13.471 0.080 2.574 1.00 90.56 76 GLU A O 1
ATOM 634 N N . THR A 1 77 ? -13.103 -1.673 3.923 1.00 92.06 77 THR A N 1
ATOM 635 C CA . THR A 1 77 ? -13.996 -1.191 4.994 1.00 92.06 77 THR A CA 1
ATOM 636 C C . THR A 1 77 ? -13.626 0.221 5.459 1.00 92.06 77 THR A C 1
ATOM 638 O O . THR A 1 77 ? -14.492 1.066 5.659 1.00 92.06 77 THR A O 1
ATOM 641 N N . VAL A 1 78 ? -12.330 0.524 5.602 1.00 90.62 78 VAL A N 1
ATOM 642 C CA . VAL A 1 78 ? -11.884 1.870 6.002 1.00 90.62 78 VAL A CA 1
ATOM 643 C C . VAL A 1 78 ? -12.136 2.916 4.910 1.00 90.62 78 VAL A C 1
ATOM 645 O O . VAL A 1 78 ? -12.373 4.084 5.229 1.00 90.62 78 VAL A O 1
ATOM 648 N N . ALA A 1 79 ? -12.071 2.527 3.637 1.00 85.31 79 ALA A N 1
ATOM 649 C CA . ALA A 1 79 ? -12.381 3.405 2.514 1.00 85.31 79 ALA A CA 1
ATOM 650 C C . ALA A 1 79 ? -13.887 3.691 2.402 1.00 85.31 79 ALA A C 1
ATOM 652 O O . ALA A 1 79 ? -14.270 4.839 2.166 1.00 85.31 79 ALA A O 1
ATOM 653 N N . GLU A 1 80 ? -14.730 2.687 2.636 1.00 84.00 80 GLU A N 1
ATOM 654 C CA . GLU A 1 80 ? -16.190 2.824 2.683 1.00 84.00 80 GLU A CA 1
ATOM 655 C C . GLU A 1 80 ? -16.634 3.708 3.856 1.00 84.00 80 GLU A C 1
ATOM 657 O O . GLU A 1 80 ? -17.372 4.669 3.643 1.00 84.00 80 GLU A O 1
ATOM 662 N N . ASP A 1 81 ? -16.085 3.482 5.057 1.00 76.50 81 ASP A N 1
ATOM 663 C CA . ASP A 1 81 ? -16.288 4.334 6.243 1.00 76.50 81 ASP A CA 1
ATOM 664 C C . ASP A 1 81 ? -15.902 5.805 5.991 1.00 76.50 81 ASP A C 1
ATOM 666 O O . ASP A 1 81 ? -16.425 6.725 6.618 1.00 76.50 81 ASP A O 1
ATOM 670 N N . GLY A 1 82 ? -14.913 6.038 5.124 1.00 64.06 82 GLY A N 1
ATOM 671 C CA . GLY A 1 82 ? -14.426 7.370 4.773 1.00 64.06 82 GLY A CA 1
ATOM 672 C C . GLY A 1 82 ? -15.236 8.071 3.682 1.00 64.06 82 GLY A C 1
ATOM 673 O O . GLY A 1 82 ? -15.029 9.263 3.478 1.00 64.06 82 GLY A O 1
ATOM 674 N N . SER A 1 83 ? -16.124 7.352 2.988 1.00 58.47 83 SER A N 1
ATOM 675 C CA . SER A 1 83 ? -16.922 7.866 1.862 1.00 58.47 83 SER A CA 1
ATOM 676 C C . SER A 1 83 ? -18.316 8.352 2.284 1.00 58.47 83 SER A C 1
ATOM 678 O O . SER A 1 83 ? -18.994 9.023 1.511 1.00 58.47 83 SER A O 1
ATOM 680 N N . THR A 1 84 ? -18.744 8.027 3.507 1.00 52.94 84 THR A N 1
ATOM 681 C CA . THR A 1 84 ? -20.041 8.390 4.110 1.00 52.94 84 THR A CA 1
ATOM 682 C C . THR A 1 84 ? -19.976 9.583 5.076 1.00 52.94 84 THR A C 1
ATOM 684 O O . THR A 1 84 ? -20.943 9.828 5.795 1.00 52.94 84 THR A O 1
ATOM 687 N N . SER A 1 85 ? -18.866 10.332 5.113 1.00 44.41 85 SER A N 1
ATOM 688 C CA . SER A 1 85 ? -18.698 11.538 5.950 1.00 44.41 85 SER A CA 1
ATOM 689 C C . SER A 1 85 ? -18.564 12.815 5.135 1.00 44.41 85 SER A C 1
ATOM 691 O O . SER A 1 85 ? -17.830 12.784 4.124 1.00 44.41 85 SER A O 1
#

Secondary structure (DSSP, 8-state):
-HHHHHHHHH-TTTHHHHTHHHHHHHHHHHHH-HHHHHHHHHTHHHHHHHHHHHHH-TT-GGGGHHHHHHHHHHHHHHHHHTT--

Radius of gyration: 15.07 Å; Cα contacts (8 Å, |Δi|>4): 54; chains: 1; bounding box: 33×31×35 Å

Solvent-accessible surface area (backbone atoms only — not comparable to full-atom values): 4707 Å² total; per-residue (Å²): 114,64,75,40,54,57,37,35,72,74,30,76,90,49,24,80,67,78,31,39,67,48,49,48,54,50,51,50,46,56,72,68,34,68,56,44,49,50,26,56,64,76,34,37,74,42,44,51,51,26,50,52,39,40,74,73,31,80,91,45,64,75,81,27,47,68,38,46,51,54,32,50,53,44,41,50,54,42,47,56,67,59,70,79,112

InterPro domains:
  IPR031731 IMS import disulfide relay-system, CHCH-CHCH-like Cx9C [PF16860] (1-34)
  IPR052848 Coiled-coil-helix-coiled-coil-helix domain-containing protein [PTHR47106] (1-81)

pLDDT: mean 88.04, std 8.85, range [44.41, 95.56]

Foldseek 3Di:
DVVLVVLCVVVVPCSVPRVVVVVVVVVVCCVPPPLNVVLCVQLVVLVVQLVVVCVVCVPCSVSSVVSVVVSVVSSVVSVVVVVVD